Protein AF-A0A8C0M1P2-F1 (afdb_monomer)

Sequence (128 aa):
HEAVGALLLLGAALLLASGGDCRICPAVRDDVSLFLTGSTEDYVDNVARYQSSPVILENAKLLKECVDGKMTDGDKQNALSVLVGWLRVRASGAFWASLGPGRGGGISLLHRGPPREFKRRKTSWMGK

Organism: Canis lupus familiaris (NCBI:txid9615)

Structure (mmCIF, N/CA/C/O backbone):
data_AF-A0A8C0M1P2-F1
#
_entry.id   AF-A0A8C0M1P2-F1
#
loop_
_atom_site.group_PDB
_atom_site.id
_atom_site.type_symbol
_atom_site.label_atom_id
_atom_site.label_alt_id
_atom_site.label_comp_id
_atom_site.label_asym_id
_atom_site.label_entity_id
_atom_site.label_seq_id
_atom_site.pdbx_PDB_ins_code
_atom_site.Cartn_x
_atom_site.Cartn_y
_atom_site.Cartn_z
_atom_site.occupancy
_atom_site.B_iso_or_equiv
_atom_site.auth_seq_id
_atom_site.auth_comp_id
_atom_site.auth_asym_id
_atom_site.auth_atom_id
_atom_site.pdbx_PDB_model_num
ATOM 1 N N . HIS A 1 1 ? 45.540 -3.017 -19.822 1.00 50.25 1 HIS 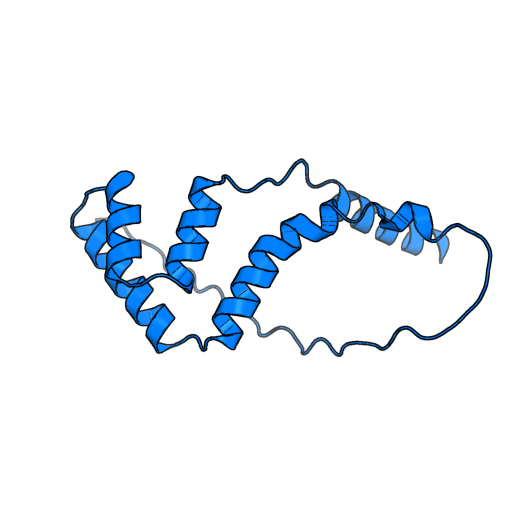A N 1
ATOM 2 C CA . HIS A 1 1 ? 44.667 -3.184 -18.639 1.00 50.25 1 HIS A CA 1
ATOM 3 C C . HIS A 1 1 ? 43.262 -2.603 -18.849 1.00 50.25 1 HIS A C 1
ATOM 5 O O . HIS A 1 1 ? 42.316 -3.199 -18.356 1.00 50.25 1 HIS A O 1
ATOM 11 N N . GLU A 1 2 ? 43.092 -1.543 -19.648 1.00 55.78 2 GLU A N 1
ATOM 12 C CA . GLU A 1 2 ? 41.791 -0.897 -19.937 1.00 55.78 2 GLU A CA 1
ATOM 13 C C . GLU A 1 2 ? 40.694 -1.817 -20.519 1.00 55.78 2 GLU A C 1
ATOM 15 O O . GLU A 1 2 ? 39.526 -1.726 -20.144 1.00 55.78 2 GLU A O 1
ATOM 20 N N . ALA A 1 3 ? 41.055 -2.746 -21.413 1.00 62.97 3 ALA A N 1
ATOM 21 C CA . ALA A 1 3 ? 40.081 -3.582 -22.126 1.00 62.97 3 ALA A CA 1
ATOM 22 C C . ALA A 1 3 ? 39.364 -4.608 -21.226 1.00 62.97 3 ALA A C 1
ATOM 24 O O . ALA A 1 3 ? 38.195 -4.919 -21.443 1.00 62.97 3 ALA A O 1
ATOM 25 N N . VAL A 1 4 ? 40.044 -5.113 -20.191 1.00 74.38 4 VAL A N 1
ATOM 26 C CA . VAL A 1 4 ? 39.480 -6.115 -19.269 1.00 74.38 4 VAL A CA 1
ATOM 27 C C . VAL A 1 4 ? 38.456 -5.467 -18.336 1.00 74.38 4 VAL A C 1
ATOM 29 O O . VAL A 1 4 ? 37.400 -6.044 -18.087 1.00 74.38 4 VAL A O 1
ATOM 32 N N . GLY A 1 5 ? 38.724 -4.239 -17.878 1.00 73.56 5 GLY A N 1
ATOM 33 C CA . GLY A 1 5 ? 37.782 -3.469 -17.063 1.00 73.56 5 GLY A CA 1
ATOM 34 C C . GLY A 1 5 ? 36.500 -3.135 -17.825 1.00 73.56 5 GLY A C 1
ATOM 35 O O . GLY A 1 5 ? 35.403 -3.329 -17.304 1.00 73.56 5 GLY A O 1
ATOM 36 N N . ALA A 1 6 ? 36.630 -2.724 -19.090 1.00 76.62 6 ALA A N 1
ATOM 37 C CA . ALA A 1 6 ? 35.482 -2.469 -19.954 1.00 76.62 6 ALA A CA 1
ATOM 38 C C . ALA A 1 6 ? 34.642 -3.735 -20.194 1.00 76.62 6 ALA A C 1
ATOM 40 O O . ALA A 1 6 ? 33.419 -3.670 -20.097 1.00 76.62 6 ALA A O 1
ATOM 41 N N . LEU A 1 7 ? 35.271 -4.895 -20.434 1.00 78.06 7 LEU A N 1
ATOM 42 C CA . LEU A 1 7 ? 34.550 -6.163 -20.612 1.00 78.06 7 LEU A CA 1
ATOM 43 C C . LEU A 1 7 ? 33.800 -6.605 -19.349 1.00 78.06 7 LEU A C 1
ATOM 45 O O . LEU A 1 7 ? 32.678 -7.096 -19.452 1.00 78.06 7 LEU A O 1
ATOM 49 N N . LEU A 1 8 ? 34.390 -6.424 -18.165 1.00 82.25 8 LEU A N 1
ATOM 50 C CA . LEU A 1 8 ? 33.742 -6.763 -16.895 1.00 82.25 8 LEU A CA 1
ATOM 51 C C . LEU A 1 8 ? 32.531 -5.864 -16.618 1.00 82.25 8 LEU A C 1
ATOM 53 O O . LEU A 1 8 ? 31.479 -6.360 -16.215 1.00 82.25 8 LEU A O 1
ATOM 57 N N . LEU A 1 9 ? 32.652 -4.560 -16.884 1.00 80.94 9 LEU A N 1
ATOM 58 C CA . LEU A 1 9 ? 31.537 -3.616 -16.767 1.00 80.94 9 LEU A CA 1
ATOM 59 C C . LEU A 1 9 ? 30.427 -3.925 -17.776 1.00 80.94 9 LEU A C 1
ATOM 61 O O . LEU A 1 9 ? 29.250 -3.893 -17.419 1.00 80.94 9 LEU A O 1
ATOM 65 N N . LEU A 1 10 ? 30.791 -4.279 -19.011 1.00 78.56 10 LEU A N 1
ATOM 66 C CA . LEU A 1 10 ? 29.837 -4.673 -20.044 1.00 78.56 10 LEU A CA 1
ATOM 67 C C . LEU A 1 10 ? 29.117 -5.976 -19.668 1.00 78.56 10 LEU A C 1
ATOM 69 O O . LEU A 1 10 ? 27.902 -6.062 -19.808 1.00 78.56 10 LEU A O 1
ATOM 73 N N . GLY A 1 11 ? 29.841 -6.960 -19.127 1.00 79.88 11 GLY A N 1
ATOM 74 C CA . GLY A 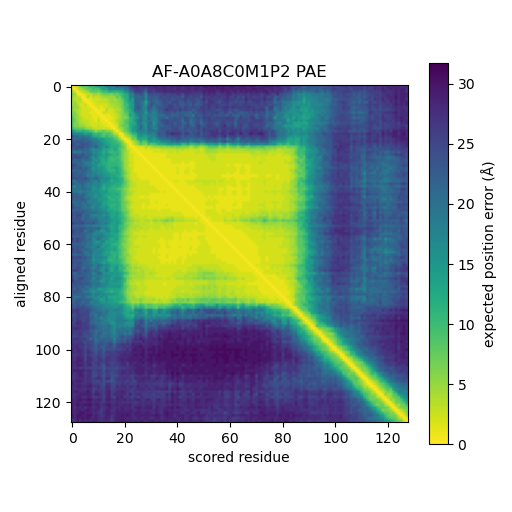1 11 ? 29.275 -8.214 -18.626 1.00 79.88 11 GLY A CA 1
ATOM 75 C C . GLY A 1 11 ? 28.320 -8.006 -17.449 1.00 79.88 11 GLY A C 1
ATOM 76 O O . GLY A 1 11 ? 27.238 -8.587 -17.427 1.00 79.88 11 GLY A O 1
ATOM 77 N N . ALA A 1 12 ? 28.663 -7.123 -16.507 1.00 75.38 12 ALA A N 1
ATOM 78 C CA . ALA A 1 12 ? 27.773 -6.742 -15.411 1.00 75.38 12 ALA A CA 1
ATOM 79 C C . ALA A 1 12 ? 26.520 -6.005 -15.915 1.00 75.38 12 ALA A C 1
ATOM 81 O O . ALA A 1 12 ? 25.416 -6.288 -15.455 1.00 75.38 12 ALA A O 1
ATOM 82 N N . ALA A 1 13 ? 26.667 -5.106 -16.894 1.00 72.50 13 ALA A N 1
ATOM 83 C CA . ALA A 1 13 ? 25.543 -4.419 -17.527 1.00 72.50 13 ALA A CA 1
ATOM 84 C C . ALA A 1 13 ? 24.628 -5.395 -18.286 1.00 72.50 13 ALA A C 1
ATOM 86 O O . ALA A 1 13 ? 23.409 -5.301 -18.172 1.00 72.50 13 ALA A O 1
ATOM 87 N N . LEU A 1 14 ? 25.205 -6.369 -18.995 1.00 69.69 14 LEU A N 1
ATOM 88 C CA . LEU A 1 14 ? 24.477 -7.450 -19.658 1.00 69.69 14 LEU A CA 1
ATOM 89 C C . LEU A 1 14 ? 23.754 -8.344 -18.652 1.00 69.69 14 LEU A C 1
ATOM 91 O O . LEU A 1 14 ? 22.604 -8.667 -18.890 1.00 69.69 14 LEU A O 1
ATOM 95 N N . LEU A 1 15 ? 24.358 -8.697 -17.514 1.00 66.12 15 LEU A N 1
ATOM 96 C CA . LEU A 1 15 ? 23.688 -9.465 -16.454 1.00 66.12 15 LEU A CA 1
ATOM 97 C C . LEU A 1 15 ? 22.541 -8.682 -15.799 1.00 66.12 15 LEU A C 1
ATOM 99 O O . LEU A 1 15 ? 21.486 -9.254 -15.539 1.00 66.12 15 LEU A O 1
ATOM 103 N N . LEU A 1 16 ? 22.714 -7.374 -15.582 1.00 64.12 16 LEU A N 1
ATOM 104 C CA . LEU A 1 16 ? 21.653 -6.489 -15.087 1.00 64.12 16 LEU A CA 1
ATOM 105 C C . LEU A 1 16 ? 20.514 -6.326 -16.108 1.00 64.12 16 LEU A C 1
ATOM 107 O O . LEU A 1 16 ? 19.349 -6.266 -15.720 1.00 64.12 16 LEU A O 1
ATOM 111 N N . ALA A 1 17 ? 20.837 -6.286 -17.403 1.00 58.81 17 ALA A N 1
ATOM 112 C CA . ALA A 1 17 ? 19.861 -6.230 -18.491 1.00 58.81 17 ALA A CA 1
ATOM 113 C C . ALA A 1 17 ? 19.224 -7.600 -18.807 1.00 58.81 17 ALA A C 1
ATOM 115 O O . ALA A 1 17 ? 18.102 -7.650 -19.306 1.00 58.81 17 ALA A O 1
ATOM 116 N N . SER A 1 18 ? 19.916 -8.700 -18.487 1.00 55.16 18 SER A N 1
ATOM 117 C CA . SER A 1 18 ? 19.518 -10.103 -18.699 1.00 55.16 18 SER A CA 1
ATOM 118 C C . SER A 1 18 ? 18.664 -10.668 -17.559 1.00 55.16 18 SER A C 1
ATOM 120 O O . SER A 1 18 ? 18.380 -11.866 -17.510 1.00 55.16 18 SER A O 1
ATOM 122 N N . GLY A 1 19 ? 18.168 -9.822 -16.647 1.00 54.47 19 GLY A N 1
ATOM 123 C CA . GLY A 1 19 ? 16.988 -10.214 -15.878 1.00 54.47 19 GLY A CA 1
ATOM 124 C C . GLY A 1 19 ? 15.941 -10.711 -16.877 1.00 54.47 19 GLY A C 1
ATOM 125 O O . GLY A 1 19 ? 15.722 -10.035 -17.875 1.00 54.47 19 GLY A O 1
ATOM 126 N N . GLY A 1 20 ? 15.367 -11.906 -16.700 1.00 53.28 20 GLY A N 1
ATOM 127 C CA . GLY A 1 20 ? 14.315 -12.445 -17.579 1.00 53.28 20 GLY A CA 1
ATOM 128 C C . GLY A 1 20 ? 13.106 -11.506 -17.660 1.00 53.28 20 GLY A C 1
ATOM 129 O O . GLY A 1 20 ? 13.174 -10.381 -17.173 1.00 53.28 20 GLY A O 1
ATOM 130 N N . ASP A 1 21 ? 11.984 -11.906 -18.265 1.00 54.53 21 ASP A N 1
ATOM 131 C CA . ASP A 1 21 ? 10.750 -11.107 -18.177 1.00 54.53 21 ASP A CA 1
ATOM 132 C C . ASP A 1 21 ? 10.320 -10.976 -16.713 1.00 54.53 21 ASP A C 1
ATOM 134 O O . ASP A 1 21 ? 9.519 -11.744 -16.194 1.00 54.53 21 ASP A O 1
ATOM 138 N N . CYS A 1 22 ? 10.892 -9.987 -16.028 1.00 55.97 22 CYS A N 1
ATOM 139 C CA . CYS A 1 22 ? 10.712 -9.698 -14.619 1.00 55.97 22 CYS A CA 1
ATOM 140 C C . CYS A 1 22 ? 9.426 -8.882 -14.492 1.00 55.97 22 CYS A C 1
ATOM 142 O O . CYS A 1 22 ? 9.393 -7.738 -14.042 1.00 55.97 22 CYS A O 1
ATOM 144 N N . ARG A 1 23 ? 8.352 -9.458 -15.030 1.00 68.19 23 ARG A N 1
ATOM 145 C CA . ARG A 1 23 ? 6.992 -8.982 -14.874 1.00 68.19 23 ARG A CA 1
ATOM 146 C C . ARG A 1 23 ? 6.596 -9.437 -13.480 1.00 68.19 23 ARG A C 1
ATOM 148 O O . ARG A 1 23 ? 6.334 -10.616 -13.259 1.00 68.19 23 ARG A O 1
ATOM 155 N N . ILE A 1 24 ? 6.624 -8.512 -12.525 1.00 75.12 24 ILE A N 1
ATOM 156 C CA . ILE A 1 24 ? 6.009 -8.751 -11.221 1.00 75.12 24 ILE A CA 1
ATOM 157 C C . ILE A 1 24 ? 4.571 -9.235 -11.452 1.00 75.12 24 ILE A C 1
ATOM 159 O O . ILE A 1 24 ? 3.888 -8.740 -12.355 1.00 75.12 24 ILE A O 1
ATOM 163 N N . CYS A 1 25 ? 4.130 -10.230 -10.681 1.00 84.31 25 CYS A N 1
ATOM 164 C CA . CYS A 1 25 ? 2.762 -10.726 -10.782 1.00 84.31 25 CYS A CA 1
ATOM 165 C C . CYS A 1 25 ? 1.791 -9.539 -10.625 1.00 84.31 25 CYS A C 1
ATOM 167 O O . CYS A 1 25 ? 1.958 -8.777 -9.666 1.00 84.31 25 CYS A O 1
ATOM 169 N N . PRO A 1 26 ? 0.802 -9.355 -11.524 1.00 87.75 26 PRO A N 1
ATOM 170 C CA . PRO A 1 26 ? -0.128 -8.229 -11.450 1.00 87.75 26 PRO A CA 1
ATOM 171 C C . PRO A 1 26 ? -0.781 -8.092 -10.072 1.00 87.75 26 PRO A C 1
ATOM 173 O O . PRO A 1 26 ? -0.779 -7.004 -9.513 1.00 87.75 26 PRO A O 1
ATOM 176 N N . ALA A 1 27 ? -1.185 -9.211 -9.462 1.00 91.00 27 ALA A N 1
ATOM 177 C CA . ALA A 1 27 ? -1.745 -9.233 -8.112 1.00 91.00 27 ALA A CA 1
ATOM 178 C C . ALA A 1 27 ? -0.801 -8.634 -7.054 1.00 91.00 27 ALA A C 1
ATOM 180 O O . ALA A 1 27 ? -1.241 -7.898 -6.180 1.00 91.00 27 ALA A O 1
ATOM 181 N N . VAL A 1 28 ? 0.505 -8.902 -7.155 1.00 90.81 28 VAL A N 1
ATOM 182 C CA . VAL A 1 28 ? 1.513 -8.357 -6.230 1.00 90.81 28 VAL A CA 1
ATOM 183 C C . VAL A 1 28 ? 1.754 -6.873 -6.499 1.00 90.81 28 VAL A C 1
ATOM 185 O O . VAL A 1 28 ? 1.919 -6.092 -5.567 1.00 90.81 28 VAL A O 1
ATOM 188 N N . ARG A 1 29 ? 1.764 -6.455 -7.770 1.00 90.06 29 ARG A N 1
ATOM 189 C CA . ARG A 1 29 ? 1.866 -5.033 -8.126 1.00 90.06 29 ARG A CA 1
ATOM 190 C C . ARG A 1 29 ? 0.694 -4.241 -7.562 1.00 90.06 29 ARG A C 1
ATOM 192 O O . ARG A 1 29 ? 0.909 -3.164 -7.011 1.00 90.06 29 ARG A O 1
ATOM 199 N N . ASP A 1 30 ? -0.510 -4.763 -7.730 1.00 92.44 30 ASP A N 1
ATOM 200 C CA . ASP A 1 30 ? -1.731 -4.091 -7.315 1.00 92.44 30 ASP A CA 1
ATOM 201 C C . ASP A 1 30 ? -1.832 -4.068 -5.783 1.00 92.44 30 ASP A C 1
ATOM 203 O O . ASP A 1 30 ? -2.143 -3.019 -5.225 1.00 92.44 30 ASP A O 1
ATOM 207 N N . ASP A 1 31 ? -1.433 -5.148 -5.098 1.00 95.38 31 ASP A N 1
ATOM 208 C CA . ASP A 1 31 ? -1.317 -5.190 -3.633 1.00 95.38 31 ASP A CA 1
ATOM 209 C C . ASP A 1 31 ? -0.358 -4.117 -3.093 1.00 95.38 31 ASP A C 1
ATOM 211 O O . ASP A 1 31 ? -0.740 -3.308 -2.249 1.00 95.38 31 ASP A O 1
ATOM 215 N N . VAL A 1 32 ? 0.860 -4.029 -3.640 1.00 94.12 32 VAL A N 1
ATOM 216 C CA . VAL A 1 32 ? 1.844 -3.014 -3.226 1.00 94.12 32 VAL A CA 1
ATOM 217 C C . VAL A 1 32 ? 1.369 -1.599 -3.569 1.00 94.12 32 VAL A C 1
ATOM 219 O O . VAL A 1 32 ? 1.599 -0.663 -2.801 1.00 94.12 32 VAL A O 1
ATOM 222 N N . SER A 1 33 ? 0.693 -1.418 -4.706 1.00 94.69 33 SER A N 1
ATOM 223 C CA . SER A 1 33 ? 0.125 -0.120 -5.077 1.00 94.69 33 SER A CA 1
ATOM 224 C C . SER A 1 33 ? -0.941 0.321 -4.078 1.00 94.69 33 SER A C 1
ATOM 226 O O . SER A 1 33 ? -0.933 1.471 -3.630 1.00 94.69 33 SER A O 1
ATOM 228 N N . LEU A 1 34 ? -1.827 -0.598 -3.695 1.00 96.56 34 LEU A N 1
ATOM 229 C CA . LEU A 1 34 ? -2.895 -0.354 -2.736 1.00 96.56 34 LEU A CA 1
ATOM 230 C C . LEU A 1 34 ? -2.342 -0.129 -1.324 1.00 96.56 34 LEU A C 1
ATOM 232 O O . LEU A 1 34 ? -2.795 0.771 -0.624 1.00 96.56 34 LEU A O 1
ATOM 236 N N . PHE A 1 35 ? -1.286 -0.850 -0.947 1.00 97.38 35 PHE A N 1
ATOM 237 C CA . PHE A 1 35 ? -0.574 -0.635 0.310 1.00 97.38 35 PHE A CA 1
ATOM 238 C C . PHE A 1 35 ? 0.016 0.777 0.422 1.00 97.38 35 PHE A C 1
ATOM 240 O O . PHE A 1 35 ? -0.020 1.390 1.485 1.00 97.38 35 PHE A O 1
ATOM 247 N N . LEU A 1 36 ? 0.552 1.329 -0.668 1.00 96.62 36 LEU A N 1
ATOM 248 C CA . LEU A 1 36 ? 1.180 2.653 -0.637 1.00 96.62 36 LEU A CA 1
ATOM 249 C C . LEU A 1 36 ? 0.178 3.803 -0.787 1.00 96.62 36 LEU A C 1
ATOM 251 O O . LEU A 1 36 ? 0.380 4.865 -0.199 1.00 96.62 36 LEU A O 1
ATOM 255 N N . THR A 1 37 ? -0.872 3.619 -1.593 1.00 95.69 37 THR A N 1
ATOM 256 C CA . THR A 1 37 ? -1.745 4.726 -2.037 1.00 95.69 37 THR A CA 1
ATOM 257 C C . THR A 1 37 ? -3.230 4.544 -1.755 1.00 95.69 37 THR A C 1
ATOM 259 O O . THR A 1 37 ? -3.951 5.537 -1.740 1.00 95.69 37 THR A O 1
ATOM 262 N N . GLY A 1 38 ? -3.689 3.316 -1.521 1.00 95.69 38 GLY A N 1
ATOM 263 C CA . GLY A 1 38 ? -5.077 3.037 -1.161 1.00 95.69 38 GLY A CA 1
ATOM 264 C C . GLY A 1 38 ? -5.409 3.467 0.265 1.00 95.69 38 GLY A C 1
ATOM 265 O O . GLY A 1 38 ? -4.518 3.788 1.060 1.00 95.69 38 GLY A O 1
ATOM 266 N N . SER A 1 39 ? -6.698 3.440 0.599 1.00 97.62 39 SER A N 1
ATOM 267 C CA . SER A 1 39 ? -7.134 3.569 1.988 1.00 97.62 39 SER A CA 1
ATOM 268 C C . SER A 1 39 ? -6.736 2.325 2.797 1.00 97.62 39 SER A C 1
ATOM 270 O O . SER A 1 39 ? -6.410 1.270 2.242 1.00 97.62 39 SER A O 1
ATOM 272 N N . THR A 1 40 ? -6.740 2.439 4.125 1.00 97.88 40 THR A N 1
ATOM 273 C CA . THR A 1 40 ? -6.484 1.288 5.003 1.00 97.88 40 THR A CA 1
ATOM 274 C C . THR A 1 40 ? -7.517 0.182 4.806 1.00 97.88 40 THR A C 1
ATOM 276 O O . THR A 1 40 ? -7.152 -0.990 4.777 1.00 97.88 40 THR A O 1
ATOM 279 N N . GLU A 1 41 ? -8.784 0.556 4.636 1.00 97.75 41 GLU A N 1
ATOM 280 C CA . GLU A 1 41 ? -9.902 -0.370 4.431 1.00 97.75 41 GLU A CA 1
ATOM 281 C C . GLU A 1 41 ? -9.741 -1.133 3.115 1.00 97.75 41 GLU A C 1
ATOM 283 O O . GLU A 1 41 ? -9.701 -2.362 3.130 1.00 97.75 41 GLU A O 1
ATOM 288 N N . ASP A 1 42 ? -9.501 -0.421 2.007 1.00 97.94 42 ASP A N 1
ATOM 289 C CA . ASP A 1 42 ? -9.313 -1.052 0.695 1.00 97.94 42 ASP A CA 1
ATOM 290 C C . ASP A 1 42 ? -8.138 -2.039 0.703 1.00 97.94 42 ASP A C 1
ATOM 292 O O . ASP A 1 42 ? -8.221 -3.127 0.130 1.00 97.94 42 ASP A O 1
ATOM 296 N N . TYR A 1 43 ? -7.030 -1.674 1.360 1.00 98.12 43 TYR A N 1
ATOM 297 C CA . TYR A 1 43 ? -5.866 -2.551 1.463 1.00 98.12 43 TYR A CA 1
ATOM 298 C C . TYR A 1 43 ? -6.171 -3.829 2.252 1.00 98.12 43 TYR A C 1
ATOM 300 O O . TYR A 1 43 ? -5.852 -4.925 1.790 1.00 98.12 43 TYR A O 1
ATOM 308 N N . VAL A 1 44 ? -6.809 -3.711 3.418 1.00 97.81 44 VAL A N 1
ATOM 309 C CA . VAL A 1 44 ? -7.159 -4.872 4.250 1.00 97.81 44 VAL A CA 1
ATOM 310 C C . VAL A 1 44 ? -8.158 -5.778 3.527 1.00 97.81 44 VAL A C 1
ATOM 312 O O . VAL A 1 44 ? -7.978 -6.998 3.529 1.00 97.81 44 VAL A O 1
ATOM 315 N N . ASP A 1 45 ? -9.142 -5.203 2.835 1.00 97.94 45 ASP A N 1
ATOM 316 C CA . ASP A 1 45 ? -10.107 -5.951 2.025 1.00 97.94 45 ASP A CA 1
ATOM 317 C C . ASP A 1 45 ? -9.432 -6.689 0.863 1.00 97.94 45 ASP A C 1
ATOM 319 O O . ASP A 1 45 ? -9.796 -7.824 0.542 1.00 97.94 45 ASP A O 1
ATOM 323 N N . ASN A 1 46 ? -8.409 -6.091 0.246 1.00 97.31 46 ASN A N 1
ATOM 324 C CA . ASN A 1 46 ? -7.604 -6.772 -0.764 1.00 97.31 46 ASN A CA 1
ATOM 325 C C . ASN A 1 46 ? -6.829 -7.959 -0.177 1.00 97.31 46 ASN A C 1
ATOM 327 O O . ASN A 1 46 ? -6.865 -9.045 -0.756 1.00 97.31 46 ASN A O 1
ATOM 331 N N . VAL A 1 47 ? -6.178 -7.794 0.981 1.00 97.38 47 VAL A N 1
ATOM 332 C CA . VAL A 1 47 ? -5.445 -8.881 1.659 1.00 97.38 47 VAL A CA 1
ATOM 333 C C . VAL A 1 47 ? -6.389 -10.025 2.046 1.00 97.38 47 VAL A C 1
ATOM 335 O O . VAL A 1 47 ? -6.046 -11.196 1.858 1.00 97.38 47 VAL A O 1
ATOM 338 N N . ALA A 1 48 ? -7.605 -9.710 2.501 1.00 97.38 48 ALA A N 1
ATOM 339 C CA . ALA A 1 48 ? -8.612 -10.694 2.898 1.00 97.38 48 ALA A CA 1
ATOM 340 C C . ALA A 1 48 ? -9.021 -11.655 1.771 1.00 97.38 48 ALA A C 1
ATOM 342 O O . ALA A 1 48 ? -9.406 -12.792 2.053 1.00 97.38 48 ALA A O 1
ATOM 343 N N . ARG A 1 49 ? -8.876 -11.251 0.500 1.00 96.38 49 ARG A N 1
ATOM 344 C CA . ARG A 1 49 ? -9.125 -12.118 -0.669 1.00 96.38 49 ARG A CA 1
ATOM 345 C C . ARG A 1 49 ? -8.121 -13.262 -0.793 1.00 96.38 49 ARG A C 1
ATOM 347 O O . ARG A 1 49 ? -8.450 -14.290 -1.376 1.00 96.38 49 ARG A O 1
ATOM 354 N N . TYR A 1 50 ? -6.914 -13.084 -0.262 1.00 95.12 50 TYR A N 1
ATOM 355 C CA . TYR A 1 50 ? -5.848 -14.087 -0.296 1.00 95.12 50 TYR A CA 1
ATOM 356 C C . TYR A 1 50 ? -5.721 -14.818 1.035 1.00 95.12 50 TYR A C 1
ATOM 358 O O . TYR A 1 50 ? -5.436 -16.014 1.060 1.00 95.12 50 TYR A O 1
ATOM 366 N N . GLN A 1 51 ? -5.928 -14.106 2.146 1.00 94.94 51 GLN A N 1
ATOM 367 C CA . GLN A 1 51 ? -5.775 -14.665 3.476 1.00 94.94 51 GLN A CA 1
ATOM 36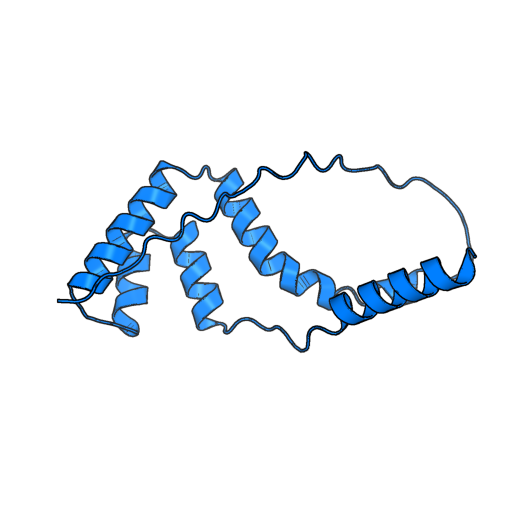8 C C . GLN A 1 51 ? -6.695 -13.984 4.493 1.00 94.94 51 GLN A C 1
ATOM 370 O O . GLN A 1 51 ? -6.488 -12.842 4.883 1.00 94.94 51 GLN A O 1
ATOM 375 N N . SER A 1 52 ? -7.671 -14.735 5.000 1.00 95.19 52 SER A N 1
ATOM 376 C CA . SER A 1 52 ? -8.709 -14.248 5.922 1.00 95.19 52 SER A CA 1
ATOM 377 C C . SER A 1 52 ? -8.399 -14.452 7.412 1.00 95.19 52 SER A C 1
ATOM 379 O O . SER A 1 52 ? -9.280 -14.299 8.257 1.00 95.19 52 SER A O 1
ATOM 381 N N . SER A 1 53 ? -7.162 -14.824 7.765 1.00 97.81 53 SER A N 1
ATOM 382 C CA . SER A 1 53 ? -6.788 -14.998 9.173 1.00 97.81 53 SER A CA 1
ATOM 383 C C . SER A 1 53 ? -6.851 -13.650 9.900 1.00 97.81 53 SER A C 1
ATOM 385 O O . SER A 1 53 ? -6.205 -12.703 9.443 1.00 97.81 53 SER A O 1
ATOM 387 N N . PRO A 1 54 ? -7.551 -13.547 11.044 1.00 96.50 54 PRO A N 1
ATOM 388 C CA . PRO A 1 54 ? -7.727 -12.275 11.744 1.00 96.50 54 PRO A CA 1
ATOM 389 C C . PRO A 1 54 ? -6.388 -11.656 12.162 1.00 96.50 54 PRO A C 1
ATOM 391 O O . PRO A 1 54 ? -6.197 -10.455 12.013 1.00 96.50 54 PRO A O 1
ATOM 394 N N . VAL A 1 55 ? -5.419 -12.483 12.569 1.00 97.56 55 VAL A N 1
ATOM 395 C CA . VAL A 1 55 ? -4.064 -12.036 12.938 1.00 97.56 55 VAL A CA 1
ATOM 396 C C . VAL A 1 55 ? -3.324 -11.428 11.740 1.00 97.56 55 VAL A C 1
ATOM 398 O O . VAL A 1 55 ? -2.538 -10.496 11.888 1.00 97.56 55 VAL A O 1
ATOM 401 N N . ILE A 1 56 ? -3.561 -11.946 10.533 1.00 96.81 56 ILE A N 1
ATOM 402 C CA . ILE A 1 56 ? -2.918 -11.441 9.313 1.00 96.81 56 ILE A CA 1
ATOM 403 C C . ILE A 1 56 ? -3.550 -10.114 8.892 1.00 96.81 56 ILE A C 1
ATOM 405 O O . ILE A 1 56 ? -2.821 -9.186 8.550 1.00 96.81 56 ILE A O 1
ATOM 409 N N . LEU A 1 57 ? -4.875 -9.995 8.985 1.00 97.88 57 LEU A N 1
ATOM 410 C CA . LEU A 1 57 ? -5.590 -8.758 8.664 1.00 97.88 57 LEU A CA 1
ATOM 411 C C . LEU A 1 57 ? -5.287 -7.632 9.659 1.00 97.88 57 LEU A C 1
ATOM 413 O O . LEU A 1 57 ? -5.085 -6.490 9.249 1.00 97.88 57 LEU A O 1
ATOM 417 N N . GLU A 1 58 ? -5.175 -7.947 10.951 1.00 98.19 58 GLU A N 1
ATOM 418 C CA . GLU A 1 58 ? -4.774 -6.978 11.976 1.00 98.19 58 GLU A CA 1
ATOM 419 C C . GLU A 1 58 ? -3.347 -6.469 11.735 1.00 98.19 58 GLU A C 1
ATOM 421 O O . GLU A 1 58 ? -3.104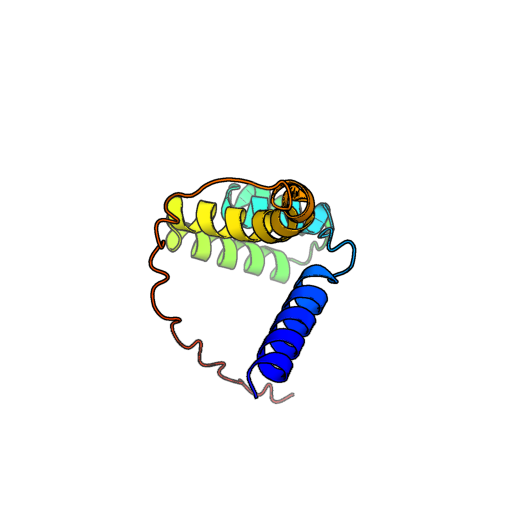 -5.262 11.729 1.00 98.19 58 GLU A O 1
ATOM 426 N N . ASN A 1 59 ? -2.408 -7.368 11.428 1.00 98.12 59 ASN A N 1
ATOM 427 C CA . ASN A 1 59 ? -1.044 -6.977 11.073 1.00 98.12 59 ASN A CA 1
ATOM 428 C C . ASN A 1 59 ? -0.990 -6.141 9.787 1.00 98.12 59 ASN A C 1
ATOM 430 O O . ASN A 1 59 ? -0.241 -5.165 9.724 1.00 98.12 59 ASN A O 1
ATOM 434 N N . ALA A 1 60 ? -1.780 -6.496 8.770 1.00 97.81 60 ALA A N 1
ATOM 435 C CA . ALA A 1 60 ? -1.871 -5.734 7.528 1.00 97.81 60 ALA A CA 1
ATOM 436 C C . ALA A 1 60 ? -2.345 -4.298 7.797 1.00 97.81 60 ALA A C 1
ATOM 438 O O . ALA A 1 60 ? -1.722 -3.343 7.327 1.00 97.81 60 ALA A O 1
ATOM 439 N N . LYS A 1 61 ? -3.382 -4.143 8.629 1.00 98.25 61 LYS A N 1
ATOM 440 C CA . LYS A 1 61 ? -3.882 -2.840 9.075 1.00 98.25 61 LYS A CA 1
ATOM 441 C C . LYS A 1 61 ? -2.801 -2.028 9.796 1.00 98.25 61 LYS A C 1
ATOM 443 O O . LYS A 1 61 ? -2.532 -0.895 9.405 1.00 98.25 61 LYS A O 1
ATOM 448 N N . LEU A 1 62 ? -2.134 -2.619 10.790 1.00 98.38 62 LEU A N 1
ATOM 449 C CA . LEU A 1 62 ? -1.084 -1.952 11.572 1.00 98.38 62 LEU A CA 1
ATOM 450 C C . LEU A 1 62 ? 0.079 -1.455 10.701 1.00 98.38 62 LEU A C 1
ATOM 452 O O . LEU A 1 62 ? 0.569 -0.336 10.871 1.00 98.38 62 LEU A O 1
ATOM 456 N N . LEU A 1 63 ? 0.532 -2.278 9.753 1.00 98.12 63 LEU A N 1
ATOM 457 C CA . LEU A 1 63 ? 1.606 -1.898 8.835 1.00 98.12 63 LEU A CA 1
ATOM 458 C C . LEU A 1 63 ? 1.175 -0.777 7.888 1.00 98.12 63 LEU A C 1
ATOM 460 O O . LEU A 1 63 ? 1.965 0.134 7.629 1.00 98.12 63 LEU A O 1
ATOM 464 N N . LYS A 1 64 ? -0.068 -0.821 7.404 1.00 97.94 64 LYS A N 1
ATOM 465 C CA . LYS A 1 64 ? -0.624 0.198 6.513 1.00 97.94 64 LYS A CA 1
ATOM 466 C C . LYS A 1 64 ? -0.729 1.555 7.200 1.00 97.94 64 LYS A C 1
ATOM 468 O O . LYS A 1 64 ? -0.222 2.541 6.672 1.00 97.94 64 LYS A O 1
ATOM 473 N N . GLU A 1 65 ? -1.288 1.589 8.406 1.00 98.12 65 GLU A N 1
ATOM 474 C CA . GLU A 1 65 ? -1.389 2.809 9.217 1.00 98.12 65 GLU A CA 1
ATOM 475 C C . GLU A 1 65 ? -0.007 3.395 9.537 1.00 98.12 65 GLU A C 1
ATOM 477 O O . GLU A 1 65 ? 0.195 4.609 9.479 1.00 98.12 65 GLU A O 1
ATOM 482 N N . CYS A 1 66 ? 0.980 2.538 9.815 1.00 98.12 66 CYS A N 1
ATOM 483 C CA . CYS A 1 66 ? 2.360 2.969 10.028 1.00 98.12 66 CYS A CA 1
ATOM 484 C C . CYS A 1 66 ? 2.953 3.628 8.776 1.00 98.12 66 CYS A C 1
ATOM 486 O O . CYS A 1 66 ? 3.559 4.698 8.864 1.00 98.12 66 CYS A O 1
ATOM 488 N N . VAL A 1 67 ? 2.772 3.011 7.607 1.00 96.88 67 VAL A N 1
ATOM 489 C CA . VAL A 1 67 ? 3.270 3.548 6.337 1.00 96.88 67 VAL A CA 1
ATOM 490 C C . VAL A 1 67 ? 2.589 4.865 5.988 1.00 96.88 67 VAL A C 1
ATOM 492 O O . VAL A 1 67 ? 3.285 5.817 5.637 1.00 96.88 67 VAL A O 1
ATOM 495 N N . ASP A 1 68 ? 1.275 4.970 6.164 1.00 96.88 68 ASP A N 1
ATOM 496 C CA . ASP A 1 68 ? 0.547 6.219 5.934 1.00 96.88 68 ASP A CA 1
ATOM 497 C C . ASP A 1 68 ? 0.966 7.336 6.888 1.00 96.88 68 ASP A C 1
ATOM 499 O O . ASP A 1 68 ? 1.074 8.487 6.473 1.00 96.88 68 ASP A O 1
ATOM 503 N N . GLY A 1 69 ? 1.256 7.006 8.148 1.00 96.75 69 GLY A N 1
ATOM 504 C CA . GLY A 1 69 ? 1.719 7.980 9.133 1.00 96.75 69 GLY A CA 1
ATOM 505 C C . GLY A 1 69 ? 3.185 8.403 8.975 1.00 96.75 69 GLY A C 1
ATOM 506 O O . GLY A 1 69 ? 3.601 9.386 9.591 1.00 96.75 69 GLY A O 1
ATOM 507 N N . LYS A 1 70 ? 3.999 7.663 8.208 1.00 96.94 70 LYS A N 1
ATOM 508 C CA . LYS A 1 70 ? 5.450 7.909 8.079 1.00 96.94 70 LYS A CA 1
ATOM 509 C C . LYS A 1 70 ? 5.892 8.363 6.699 1.00 96.94 70 LYS A C 1
ATOM 511 O O . LYS A 1 70 ? 6.871 9.101 6.616 1.00 96.94 70 LYS A O 1
ATOM 516 N N . MET A 1 71 ? 5.237 7.897 5.643 1.00 95.69 71 MET A N 1
ATOM 517 C CA . MET A 1 71 ? 5.620 8.213 4.274 1.00 95.69 71 MET A CA 1
ATOM 518 C C . MET A 1 71 ? 4.835 9.415 3.774 1.00 95.69 71 MET A C 1
ATOM 520 O O . MET A 1 71 ? 3.606 9.421 3.789 1.00 95.69 71 MET A O 1
ATOM 524 N N . THR A 1 72 ? 5.559 10.411 3.274 1.00 95.69 72 THR A N 1
ATOM 525 C CA . THR A 1 72 ? 4.943 11.517 2.542 1.00 95.69 72 THR A CA 1
ATOM 526 C C . THR A 1 72 ? 4.446 11.042 1.176 1.00 95.69 72 THR A C 1
ATOM 528 O O . THR A 1 72 ? 4.875 10.000 0.670 1.00 95.69 72 THR A O 1
ATOM 531 N N . ASP A 1 73 ? 3.599 11.833 0.520 1.00 92.56 73 ASP A N 1
ATOM 532 C CA . ASP A 1 73 ? 3.169 11.538 -0.852 1.00 92.56 73 ASP A CA 1
ATOM 533 C C . ASP A 1 73 ? 4.361 11.420 -1.812 1.00 92.56 73 ASP A C 1
ATOM 535 O O . ASP A 1 73 ? 4.377 10.551 -2.684 1.00 92.56 73 ASP A O 1
ATOM 539 N N . GLY A 1 74 ? 5.407 12.232 -1.612 1.00 90.56 74 GLY A N 1
ATOM 540 C CA . GLY A 1 74 ? 6.649 12.142 -2.380 1.00 90.56 74 GLY A CA 1
ATOM 541 C C . GLY A 1 74 ? 7.367 10.803 -2.191 1.00 90.56 74 GLY A C 1
ATOM 542 O O . GLY A 1 74 ? 7.817 10.201 -3.168 1.00 90.56 74 GLY A O 1
ATOM 543 N N . ASP A 1 75 ? 7.417 10.291 -0.959 1.00 93.25 75 ASP A N 1
ATOM 544 C CA . ASP A 1 75 ? 8.016 8.985 -0.660 1.00 93.25 75 ASP A CA 1
ATOM 545 C C . ASP 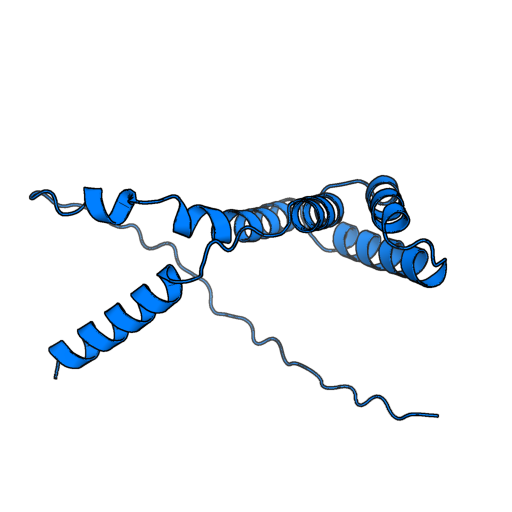A 1 75 ? 7.216 7.843 -1.297 1.00 93.25 75 ASP A C 1
ATOM 547 O O . ASP A 1 75 ? 7.799 6.922 -1.876 1.00 93.25 75 ASP A O 1
ATOM 551 N N . LYS A 1 76 ? 5.881 7.921 -1.236 1.00 92.12 76 LYS A N 1
ATOM 552 C CA . LYS A 1 76 ? 4.965 6.943 -1.843 1.00 92.12 76 LYS A CA 1
ATOM 553 C C . LYS A 1 76 ? 5.120 6.911 -3.363 1.00 92.12 76 LYS A C 1
ATOM 555 O O . LYS A 1 76 ? 5.290 5.839 -3.943 1.00 92.12 76 LYS A O 1
ATOM 560 N N . GLN A 1 77 ? 5.153 8.079 -4.007 1.00 91.38 77 GLN A N 1
ATOM 561 C CA . GLN A 1 77 ? 5.354 8.185 -5.455 1.00 91.38 77 GLN A CA 1
ATOM 562 C C . GLN A 1 77 ? 6.742 7.712 -5.885 1.00 91.38 77 GLN A C 1
ATOM 564 O O . GLN A 1 77 ? 6.881 7.038 -6.906 1.00 91.38 77 GLN A O 1
ATOM 569 N N . ASN A 1 78 ? 7.779 8.000 -5.098 1.00 90.00 78 ASN A N 1
ATOM 570 C CA . ASN A 1 78 ? 9.115 7.486 -5.367 1.00 90.00 78 ASN A CA 1
ATOM 571 C C . ASN A 1 78 ? 9.176 5.954 -5.229 1.00 90.00 78 ASN A C 1
ATOM 573 O O . ASN A 1 78 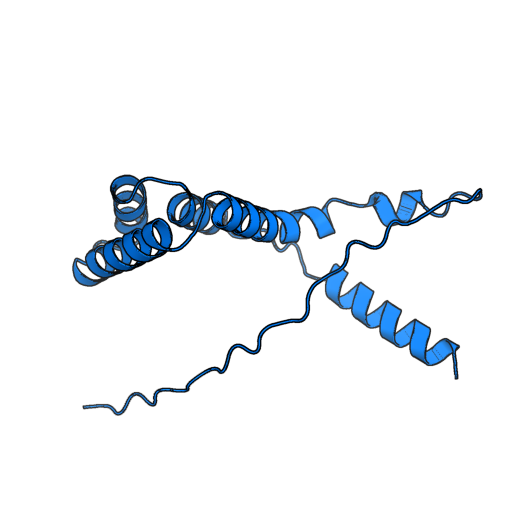? 9.757 5.287 -6.084 1.00 90.00 78 ASN A O 1
ATOM 577 N N . ALA A 1 79 ? 8.536 5.376 -4.210 1.00 88.94 79 ALA A N 1
ATOM 578 C CA . ALA A 1 79 ? 8.450 3.925 -4.045 1.00 88.94 79 ALA A CA 1
ATOM 579 C C . ALA A 1 79 ? 7.718 3.252 -5.221 1.00 88.94 79 ALA A C 1
ATOM 581 O O . ALA A 1 79 ? 8.208 2.260 -5.768 1.00 88.94 79 ALA A O 1
ATOM 582 N N . LEU A 1 80 ? 6.605 3.835 -5.680 1.00 87.25 80 LEU A N 1
ATOM 583 C CA . LEU A 1 80 ? 5.906 3.379 -6.883 1.00 87.25 80 LEU A CA 1
ATOM 584 C C . LEU A 1 80 ? 6.769 3.517 -8.137 1.00 87.25 80 LEU A C 1
ATOM 586 O O . LEU A 1 80 ? 6.823 2.590 -8.942 1.00 87.25 80 LEU A O 1
ATOM 590 N N . SER A 1 81 ? 7.475 4.640 -8.288 1.00 82.88 81 SER A N 1
ATOM 591 C CA . SER A 1 81 ? 8.400 4.894 -9.396 1.00 82.88 81 SER A CA 1
ATOM 592 C C . SER A 1 81 ? 9.516 3.858 -9.452 1.00 82.88 81 SER A C 1
ATOM 594 O O . SER A 1 81 ? 9.866 3.394 -10.531 1.00 82.88 81 SER A O 1
ATOM 596 N N . VAL A 1 82 ? 10.039 3.426 -8.301 1.00 82.00 82 VAL A N 1
ATOM 597 C CA . VAL A 1 82 ? 10.993 2.316 -8.236 1.00 82.00 82 VAL A CA 1
ATOM 598 C C . VAL A 1 82 ? 10.320 1.031 -8.713 1.00 82.00 82 VAL A C 1
ATOM 600 O O . VAL A 1 82 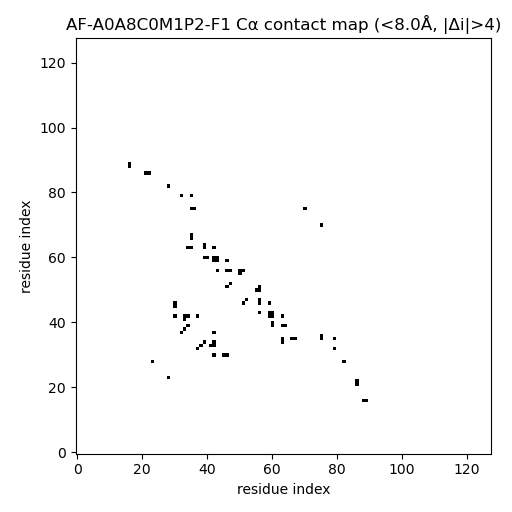? 10.844 0.406 -9.631 1.00 82.00 82 VAL A O 1
ATOM 603 N N . LEU A 1 83 ? 9.139 0.686 -8.186 1.00 74.31 83 LEU A N 1
ATOM 604 C CA . LEU A 1 83 ? 8.376 -0.512 -8.566 1.00 74.31 83 LEU A CA 1
ATOM 605 C C . LEU A 1 83 ? 8.122 -0.598 -10.086 1.00 74.31 83 LEU A C 1
ATOM 607 O O . LEU A 1 83 ? 8.321 -1.652 -10.688 1.00 74.31 83 LEU A O 1
ATOM 611 N N . VAL A 1 84 ? 7.736 0.512 -10.727 1.00 66.75 84 VAL A N 1
ATOM 612 C CA . VAL A 1 84 ? 7.535 0.590 -12.190 1.00 66.75 84 VAL A CA 1
ATOM 613 C C . VAL A 1 84 ? 8.832 0.850 -12.965 1.00 66.75 84 VAL A C 1
ATOM 615 O O . VAL A 1 84 ? 8.921 0.560 -14.155 1.00 66.75 84 VAL A O 1
ATOM 618 N N . GLY A 1 85 ? 9.861 1.383 -12.315 1.00 57.03 85 GLY A N 1
ATOM 619 C CA . GLY A 1 85 ? 11.170 1.686 -12.889 1.00 57.03 85 GLY A CA 1
ATOM 620 C C . GLY A 1 85 ? 11.961 0.421 -13.198 1.00 57.03 85 GLY A C 1
ATOM 621 O O . GLY A 1 85 ? 12.569 0.340 -14.266 1.00 57.03 85 GLY A O 1
ATOM 622 N N . TRP A 1 86 ? 11.841 -0.612 -12.354 1.00 49.91 86 TRP A N 1
ATOM 623 C CA . TRP A 1 86 ? 12.305 -1.970 -12.676 1.00 49.91 86 TRP A CA 1
ATOM 624 C C . TRP A 1 86 ? 11.680 -2.501 -13.979 1.00 49.91 86 TRP A C 1
ATOM 626 O O . TRP A 1 86 ? 12.328 -3.243 -14.713 1.00 49.91 86 TRP A O 1
ATOM 636 N N . LEU A 1 87 ? 10.462 -2.065 -14.327 1.00 44.31 87 LEU A N 1
ATOM 637 C CA . LEU A 1 87 ? 9.798 -2.420 -15.585 1.00 44.31 87 LEU A CA 1
ATOM 638 C C . LEU A 1 87 ? 10.288 -1.571 -16.777 1.00 44.31 87 LEU A C 1
ATOM 640 O O . LEU A 1 87 ? 10.368 -2.072 -17.900 1.00 44.31 87 LEU A O 1
ATOM 644 N N . ARG A 1 88 ? 10.638 -0.293 -16.557 1.00 42.59 88 ARG A N 1
ATOM 645 C CA . ARG A 1 88 ? 11.019 0.653 -17.625 1.00 42.59 88 ARG A CA 1
ATOM 646 C C . ARG A 1 88 ? 12.468 0.495 -18.105 1.00 42.59 88 ARG A C 1
ATOM 648 O O . ARG A 1 88 ? 12.721 0.742 -19.281 1.00 42.59 88 ARG A O 1
ATOM 655 N N . VAL A 1 89 ? 13.393 0.004 -17.271 1.00 44.06 89 VAL A N 1
ATOM 656 C CA . VAL A 1 89 ? 14.762 -0.341 -17.724 1.00 44.06 89 VAL A CA 1
ATOM 657 C C . VAL A 1 89 ? 14.736 -1.413 -18.832 1.00 44.06 89 VAL A C 1
ATOM 659 O O . VAL A 1 89 ? 15.608 -1.416 -19.692 1.00 44.06 89 VAL A O 1
ATOM 662 N N . ARG A 1 90 ? 13.691 -2.257 -18.884 1.00 43.66 90 ARG A N 1
ATOM 663 C CA . ARG A 1 90 ? 13.497 -3.288 -19.923 1.00 43.66 90 ARG A CA 1
ATOM 664 C C . ARG A 1 90 ? 12.755 -2.793 -21.174 1.00 43.66 90 ARG A C 1
ATOM 666 O O . ARG A 1 90 ? 12.949 -3.349 -22.247 1.00 43.66 90 ARG A O 1
ATOM 673 N N . ALA A 1 91 ? 11.902 -1.771 -21.063 1.00 39.44 91 ALA A N 1
ATOM 674 C CA . ALA A 1 91 ? 11.121 -1.260 -22.200 1.00 39.44 91 ALA A CA 1
ATOM 675 C C . ALA A 1 91 ? 11.893 -0.250 -23.065 1.00 39.44 91 ALA A C 1
ATOM 677 O O . ALA A 1 91 ? 11.564 -0.054 -24.234 1.00 39.44 91 ALA A O 1
ATOM 678 N N . SER A 1 92 ? 12.944 0.367 -22.522 1.00 45.00 92 SER A N 1
ATOM 679 C CA . SER A 1 92 ? 13.849 1.196 -23.310 1.00 45.00 92 SER A CA 1
ATOM 680 C C . SER A 1 92 ? 14.818 0.314 -24.098 1.00 45.00 92 SER A C 1
ATOM 682 O O . SER A 1 92 ? 16.006 0.252 -23.799 1.00 45.00 92 SER A O 1
ATOM 684 N N . GLY A 1 93 ? 14.346 -0.261 -25.205 1.00 43.75 93 GLY A N 1
ATOM 685 C CA . GLY A 1 93 ? 15.187 -0.619 -26.356 1.00 43.75 93 GLY A CA 1
ATOM 686 C C .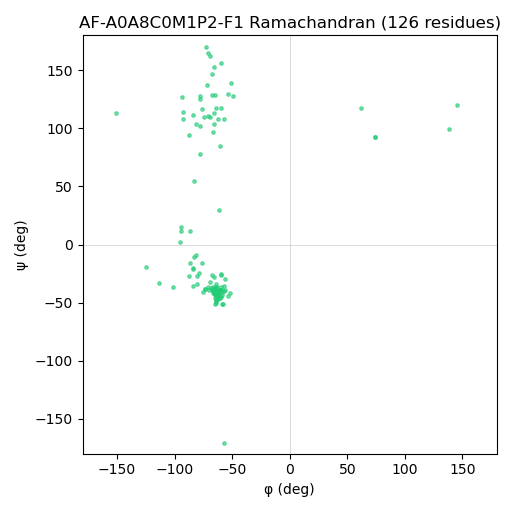 GLY A 1 93 ? 15.872 0.602 -27.004 1.00 43.75 93 GLY A C 1
ATOM 687 O O . GLY A 1 93 ? 16.115 0.617 -28.203 1.00 43.75 93 GLY A O 1
ATOM 688 N N . ALA A 1 94 ? 16.175 1.646 -26.229 1.00 47.06 94 ALA A N 1
ATOM 689 C CA . ALA A 1 94 ? 16.791 2.885 -26.679 1.00 47.06 94 ALA A CA 1
ATOM 690 C C . ALA A 1 94 ? 18.316 2.763 -26.824 1.00 47.06 94 ALA A C 1
ATOM 692 O O . ALA A 1 94 ? 18.942 3.650 -27.394 1.00 47.06 94 ALA A O 1
ATOM 693 N N . PHE A 1 95 ? 18.924 1.658 -26.373 1.00 40.62 95 PHE A N 1
ATOM 694 C CA . PHE A 1 95 ? 20.361 1.439 -26.564 1.00 40.62 95 PHE A CA 1
ATOM 695 C C . PHE A 1 95 ? 20.739 1.259 -28.045 1.00 40.62 95 PHE A C 1
ATOM 697 O O . PHE A 1 95 ? 21.826 1.655 -28.453 1.00 40.62 95 PHE A O 1
ATOM 704 N N . TRP A 1 96 ? 19.823 0.761 -28.884 1.00 38.84 96 TRP A N 1
ATOM 705 C CA . TRP A 1 96 ? 20.071 0.618 -30.325 1.00 38.84 96 TRP A CA 1
ATOM 706 C C . TRP A 1 96 ? 19.834 1.903 -31.134 1.00 38.84 96 TRP A C 1
ATOM 708 O O . TRP A 1 96 ? 20.259 1.974 -32.282 1.00 38.84 96 TRP A O 1
ATOM 718 N N . ALA A 1 97 ? 19.228 2.944 -30.548 1.00 36.97 97 ALA A N 1
ATOM 719 C CA . ALA A 1 97 ? 19.016 4.223 -31.233 1.00 36.97 97 ALA A CA 1
ATOM 720 C C . ALA A 1 97 ? 20.211 5.194 -31.109 1.00 36.97 97 ALA A C 1
ATOM 722 O O . ALA A 1 97 ? 20.302 6.147 -31.879 1.00 36.97 97 ALA A O 1
ATOM 723 N N . SER A 1 98 ? 21.149 4.959 -30.179 1.00 42.34 98 SER A N 1
ATOM 724 C CA . SER A 1 98 ? 22.295 5.858 -29.936 1.00 42.34 98 SER A CA 1
ATOM 725 C C . SER A 1 98 ? 23.597 5.478 -30.654 1.00 42.34 98 SER A C 1
ATOM 727 O O . SER A 1 98 ? 24.587 6.185 -30.496 1.00 42.34 98 SER A O 1
ATOM 729 N N . LEU A 1 99 ? 23.618 4.417 -31.469 1.00 42.91 99 LEU A N 1
ATOM 730 C CA . LEU A 1 99 ? 24.770 4.088 -32.330 1.00 42.91 99 LEU A CA 1
ATOM 731 C C . LEU A 1 99 ? 24.644 4.654 -33.758 1.00 42.91 99 LEU A C 1
ATOM 733 O O . LEU A 1 99 ? 25.404 4.276 -34.648 1.00 42.91 99 LEU A O 1
ATOM 737 N N . GLY A 1 100 ? 23.720 5.593 -33.983 1.00 38.56 100 GLY A N 1
ATOM 738 C CA . GLY A 1 100 ? 23.774 6.481 -35.143 1.00 38.56 100 GLY A CA 1
ATOM 739 C C . GLY A 1 100 ? 24.910 7.504 -34.981 1.00 38.56 100 GLY A C 1
ATOM 740 O O . GLY A 1 100 ? 25.097 8.041 -33.886 1.00 38.56 100 GLY A O 1
ATOM 741 N N . PRO A 1 101 ? 25.697 7.796 -36.029 1.00 42.53 101 PRO A N 1
ATOM 742 C CA . PRO A 1 101 ? 26.843 8.680 -35.903 1.00 42.53 101 PRO A CA 1
ATOM 743 C C . PRO A 1 101 ? 26.379 10.139 -35.825 1.00 42.53 101 PRO A C 1
ATOM 745 O O . PRO A 1 101 ? 25.869 10.680 -36.802 1.00 42.53 101 PRO A O 1
ATOM 748 N N . GLY A 1 102 ? 26.634 10.816 -34.702 1.00 38.50 102 GLY A N 1
ATOM 749 C CA . GLY A 1 102 ? 26.804 12.271 -34.735 1.00 38.50 102 GLY A CA 1
ATOM 750 C C . GLY A 1 102 ? 26.297 13.084 -33.544 1.00 38.50 102 GLY A C 1
ATOM 751 O O . GLY A 1 102 ? 25.102 13.218 -33.331 1.00 38.50 102 GLY A O 1
ATOM 752 N N . ARG A 1 103 ? 27.266 13.780 -32.930 1.00 40.38 103 ARG A N 1
ATOM 753 C CA . ARG A 1 103 ? 27.186 15.112 -32.289 1.00 40.38 103 ARG A CA 1
ATOM 754 C C . ARG A 1 103 ? 26.466 15.227 -30.936 1.00 40.38 103 ARG A C 1
ATOM 756 O O . ARG A 1 103 ? 25.295 15.548 -30.853 1.00 40.38 103 ARG A O 1
ATOM 763 N N . GLY A 1 104 ? 27.281 15.101 -29.885 1.00 38.03 104 GLY A N 1
ATOM 764 C CA . GLY A 1 104 ? 27.613 16.194 -28.956 1.00 38.03 104 GLY A CA 1
ATOM 765 C C . GLY A 1 104 ? 26.499 16.854 -28.133 1.00 38.03 104 GLY A C 1
ATOM 766 O O . GLY A 1 104 ? 25.699 17.606 -28.673 1.00 38.03 104 GLY A O 1
ATOM 767 N N . GLY A 1 105 ? 26.602 16.732 -26.802 1.00 34.03 105 GLY A N 1
ATOM 768 C CA . GLY A 1 105 ? 26.146 17.771 -25.869 1.00 34.03 105 GLY A CA 1
ATOM 769 C C . GLY A 1 105 ? 25.415 17.279 -24.616 1.00 34.03 105 GLY A C 1
ATOM 770 O O . GLY A 1 105 ? 24.217 17.050 -24.662 1.00 34.03 105 GLY A O 1
ATOM 771 N N . GLY A 1 106 ? 26.138 17.215 -23.489 1.00 33.81 106 GLY A N 1
ATOM 772 C CA . GLY A 1 106 ? 25.623 17.495 -22.137 1.00 33.81 106 GLY A CA 1
ATOM 773 C C . GLY A 1 106 ? 24.716 16.461 -21.459 1.00 33.81 106 GLY A C 1
ATOM 774 O O . GLY A 1 106 ? 23.497 16.562 -21.529 1.00 33.81 106 GLY A O 1
ATOM 775 N N . ILE A 1 107 ? 25.297 15.550 -20.670 1.00 40.16 107 ILE A N 1
ATOM 776 C CA . ILE A 1 107 ? 24.550 14.791 -19.654 1.00 40.16 107 ILE A CA 1
ATOM 777 C C . ILE A 1 107 ? 24.656 15.563 -18.336 1.00 40.16 107 ILE A C 1
ATOM 779 O O . ILE A 1 107 ? 25.719 15.598 -17.716 1.00 40.16 107 ILE A O 1
ATOM 783 N N . SER A 1 108 ? 23.564 16.193 -17.904 1.00 37.47 108 SER A N 1
ATOM 784 C CA . SER A 1 108 ? 23.450 16.729 -16.546 1.00 37.47 108 SER A CA 1
ATOM 785 C C . SER A 1 108 ? 23.457 15.573 -15.543 1.00 37.47 108 SER A C 1
ATOM 787 O O . SER A 1 108 ? 22.541 14.752 -15.506 1.00 37.47 108 SER A O 1
ATOM 789 N N . LEU A 1 109 ? 24.516 15.513 -14.734 1.00 35.34 109 LEU A N 1
ATOM 790 C CA . LEU A 1 109 ? 24.662 14.606 -13.597 1.00 35.34 109 LEU A CA 1
ATOM 791 C C . LEU A 1 109 ? 23.568 14.902 -12.555 1.00 35.34 109 LEU A C 1
ATOM 793 O O . LEU A 1 109 ? 23.632 15.905 -11.846 1.00 35.34 109 LEU A O 1
ATOM 797 N N . LEU A 1 110 ? 22.579 14.014 -12.420 1.00 37.03 110 LEU A N 1
ATOM 798 C CA . LEU A 1 110 ? 21.720 13.984 -11.236 1.00 37.03 110 LEU A CA 1
ATOM 799 C C . LEU A 1 110 ? 22.520 13.373 -10.078 1.00 37.03 110 LEU A C 1
ATOM 801 O O . LEU A 1 110 ? 22.838 12.183 -10.072 1.00 37.03 110 LEU A O 1
ATOM 805 N N . HIS A 1 111 ? 22.866 14.220 -9.110 1.00 31.00 111 HIS A N 1
ATOM 806 C CA . HIS A 1 111 ? 23.550 13.865 -7.871 1.00 31.00 111 HIS A CA 1
ATOM 807 C C . HIS A 1 111 ? 22.748 12.800 -7.101 1.00 31.00 111 HIS A C 1
ATOM 809 O O . HIS A 1 111 ? 21.69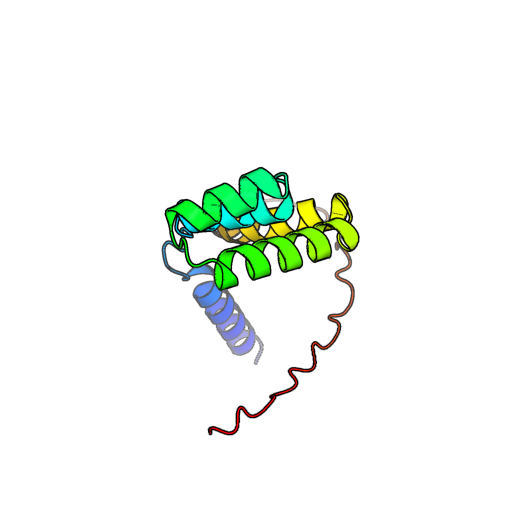6 13.081 -6.526 1.00 31.00 111 HIS A O 1
ATOM 815 N N . ARG A 1 112 ? 23.250 11.561 -7.070 1.00 39.75 112 ARG A N 1
ATOM 816 C CA . ARG A 1 112 ? 22.734 10.487 -6.213 1.00 39.75 112 ARG A CA 1
ATOM 817 C C . ARG A 1 112 ? 23.393 10.639 -4.839 1.00 39.75 112 ARG A C 1
ATOM 819 O O . ARG A 1 112 ? 24.603 10.472 -4.717 1.00 39.75 112 ARG A O 1
ATOM 826 N N . GLY A 1 113 ? 22.613 11.015 -3.826 1.00 35.19 113 GLY A N 1
ATOM 827 C CA . GLY A 1 113 ? 23.076 11.067 -2.435 1.00 35.19 113 GLY A CA 1
ATOM 828 C C . GLY A 1 113 ? 23.561 9.694 -1.937 1.00 35.19 113 GLY A C 1
ATOM 829 O O . GLY A 1 113 ? 23.156 8.666 -2.490 1.00 35.19 113 GLY A O 1
ATOM 830 N N . PRO A 1 114 ? 24.438 9.652 -0.918 1.00 36.47 114 PRO A N 1
ATOM 831 C CA . PRO A 1 114 ? 25.071 8.415 -0.477 1.00 36.47 114 PRO A CA 1
ATOM 832 C C . PRO A 1 114 ? 24.057 7.439 0.152 1.00 36.47 114 PRO A C 1
ATOM 834 O O . PRO A 1 114 ? 23.103 7.869 0.809 1.00 36.47 114 PRO A O 1
ATOM 837 N N . PRO A 1 115 ? 24.253 6.118 -0.017 1.00 36.09 115 PRO A N 1
ATOM 838 C CA . PRO A 1 115 ? 23.389 5.104 0.575 1.00 36.09 115 PRO A CA 1
ATOM 839 C C . PRO A 1 115 ? 23.532 5.099 2.104 1.00 36.09 115 PRO A C 1
ATOM 841 O O . PRO A 1 115 ? 24.637 5.009 2.635 1.00 36.09 115 PRO A O 1
ATOM 844 N N . ARG A 1 116 ? 22.406 5.168 2.825 1.00 37.69 116 ARG A N 1
ATOM 845 C CA . ARG A 1 116 ? 22.374 4.910 4.271 1.00 37.69 116 ARG A CA 1
ATOM 846 C C . ARG A 1 116 ? 22.418 3.401 4.510 1.00 37.69 116 ARG A C 1
ATOM 848 O O . ARG A 1 116 ? 21.584 2.669 3.983 1.00 37.69 116 ARG A O 1
ATOM 855 N N . GLU A 1 117 ? 23.387 2.950 5.304 1.00 35.41 117 GLU A N 1
ATOM 856 C CA . GLU A 1 117 ? 23.521 1.553 5.720 1.00 35.41 117 GLU A CA 1
ATOM 857 C C . GLU A 1 117 ? 22.280 1.072 6.485 1.00 35.41 117 GLU A C 1
ATOM 859 O O . GLU A 1 117 ? 21.976 1.534 7.586 1.00 35.41 117 GLU A O 1
ATOM 864 N N . PHE A 1 118 ? 21.585 0.082 5.928 1.00 31.00 118 PHE A N 1
ATOM 865 C CA . PHE A 1 118 ? 20.552 -0.665 6.633 1.00 31.00 118 PHE A CA 1
ATOM 866 C C . PHE A 1 118 ? 21.205 -1.834 7.385 1.00 31.00 118 PHE A C 1
ATOM 868 O O . PHE A 1 118 ? 21.436 -2.911 6.830 1.00 31.00 118 PHE A O 1
ATOM 875 N N . LYS A 1 119 ? 21.533 -1.627 8.667 1.00 36.00 119 LYS A N 1
ATOM 876 C CA . LYS A 1 119 ? 22.006 -2.697 9.560 1.00 36.00 119 LYS A CA 1
ATOM 877 C C . LYS A 1 119 ? 20.888 -3.718 9.789 1.00 36.00 119 LYS A C 1
ATOM 879 O O . LYS A 1 119 ? 19.974 -3.507 10.584 1.00 36.00 119 LYS A O 1
ATOM 884 N N . ARG A 1 120 ? 20.998 -4.864 9.116 1.00 34.84 120 ARG A N 1
ATOM 885 C CA . ARG A 1 120 ? 20.161 -6.051 9.323 1.00 34.84 120 ARG A CA 1
ATOM 886 C C . ARG A 1 120 ? 20.448 -6.642 10.714 1.00 34.84 120 ARG A C 1
ATOM 888 O O . ARG A 1 120 ? 21.398 -7.404 10.878 1.00 34.84 120 ARG A O 1
ATOM 895 N N . ARG A 1 121 ? 19.638 -6.313 11.726 1.00 33.75 121 ARG A N 1
ATOM 896 C CA . ARG A 1 121 ? 19.622 -7.066 12.993 1.00 33.75 121 ARG A CA 1
ATOM 897 C C . ARG A 1 121 ? 18.977 -8.430 12.738 1.00 33.75 121 ARG A C 1
ATOM 899 O O . ARG A 1 121 ? 17.784 -8.507 12.477 1.00 33.75 121 ARG A O 1
ATOM 906 N N . LYS A 1 122 ? 19.774 -9.502 12.800 1.00 35.69 122 LYS A N 1
ATOM 907 C CA . LYS A 1 122 ? 19.268 -10.871 12.959 1.00 35.69 122 LYS A CA 1
ATOM 908 C C . LYS A 1 122 ? 18.700 -10.987 14.374 1.00 35.69 122 LYS A C 1
ATOM 910 O O . LYS A 1 122 ? 19.473 -10.980 15.327 1.00 35.69 122 LYS A O 1
ATOM 915 N N . THR A 1 123 ? 17.386 -11.089 14.525 1.00 37.91 123 THR A N 1
ATOM 916 C CA . THR A 1 123 ? 16.792 -11.621 15.754 1.00 37.91 123 THR A CA 1
ATOM 917 C C . THR A 1 123 ? 16.576 -13.117 15.560 1.00 37.91 123 THR A C 1
ATOM 919 O O . THR A 1 123 ? 15.853 -13.567 14.675 1.00 37.91 123 THR A O 1
ATOM 922 N N . SER A 1 124 ? 17.320 -13.881 16.356 1.00 34.12 124 SER A N 1
ATOM 923 C CA . SER A 1 124 ? 17.216 -15.326 16.513 1.00 34.12 124 SER A CA 1
ATOM 924 C C . SER A 1 124 ? 15.850 -15.670 17.103 1.00 34.12 124 SER A C 1
ATOM 926 O O . SER A 1 124 ? 15.561 -15.271 18.228 1.00 34.12 124 SER A O 1
ATOM 928 N N . TRP A 1 125 ? 15.023 -16.411 16.370 1.00 33.75 125 TRP A N 1
ATOM 929 C CA . TRP A 1 125 ? 13.829 -17.038 16.928 1.00 33.75 125 TRP A CA 1
ATOM 930 C C . TRP A 1 125 ? 14.252 -18.333 17.631 1.00 33.75 125 TRP A C 1
ATOM 932 O O . TRP A 1 125 ? 14.593 -19.318 16.983 1.00 33.75 125 TRP A O 1
ATOM 942 N N . MET A 1 126 ? 14.298 -18.298 18.965 1.00 35.09 126 MET A N 1
ATOM 943 C CA . MET A 1 126 ? 14.348 -19.497 19.803 1.00 35.09 126 MET A CA 1
ATOM 944 C C . MET A 1 126 ? 12.945 -20.093 19.874 1.00 35.09 126 MET A C 1
ATOM 946 O O . MET A 1 126 ? 11.986 -19.389 20.187 1.00 35.09 126 MET A O 1
ATOM 950 N N . GLY A 1 127 ? 12.854 -21.386 19.571 1.00 38.19 127 GLY A N 1
ATOM 951 C CA . GLY A 1 127 ? 11.646 -22.174 19.743 1.00 38.19 127 GLY A CA 1
ATOM 952 C C . GLY A 1 127 ? 11.241 -22.330 21.207 1.00 38.19 127 GLY A C 1
ATOM 953 O O . GLY A 1 127 ? 12.079 -22.325 22.114 1.00 38.19 127 GLY A O 1
ATOM 954 N N . LYS A 1 128 ? 9.938 -22.508 21.390 1.00 35.16 128 LYS A N 1
ATOM 955 C CA . LYS A 1 128 ? 9.315 -23.294 22.449 1.00 35.16 128 LYS A CA 1
ATOM 956 C C . LYS A 1 128 ? 8.154 -24.050 21.827 1.00 35.16 128 LYS A C 1
ATOM 958 O O . LYS A 1 128 ? 7.488 -23.441 20.961 1.00 35.16 128 LYS A O 1
#

InterPro domains:
  IPR006178 Major allergen I polypeptide chain 1 [PR00827] (21-36)
  IPR006178 Major allergen I polypeptide chain 1 [PR00827] (36-51)
  IPR006178 Major allergen I polypeptide chain 1 [PR00827] (51-66)
  IPR006178 Major allergen I polypeptide chain 1 [PR00827] (66-78)
  IPR006178 Major allergen I polypeptide chain 1 [PTHR21226] (4-83)
  IPR016126 Secretoglobin [PF01099] (4-83)
  IPR016126 Secretoglobin [PS51311] (23-93)
  IPR016126 Secretoglobin [cd00633] (25-84)
  IPR035960 Secretoglobin superfamily [SSF48201] (24-84)
  IPR053723 Secretoglobin Domain-Containing [G3DSA:1.20.920.50] (10-91)

Nearest PDB structures (foldseek):
  1puo-assembly1_A  TM=7.422E-01  e=9.587E-05  Felis catus
  1puo-assembly2_B  TM=7.231E-01  e=1.498E-04  Felis catus
  5vyf-assembly2_C  TM=7.751E-01  e=5.118E-04  Felis catus
  1utg-assembly1_A  TM=8.879E-01  e=2.248E-01  Oryctolagus cuniculus

Solvent-accessible surface area (backbone atoms only — not comparable to full-atom values): 8159 Å² total; per-residue (Å²): 119,70,67,61,57,52,52,52,52,50,50,51,51,48,56,67,65,58,55,65,93,74,69,71,55,65,71,58,52,51,50,55,48,27,56,64,70,45,54,63,64,60,31,37,56,56,47,42,77,80,47,73,50,66,72,56,42,52,51,48,41,53,54,35,53,50,47,65,76,69,48,49,73,68,53,41,51,49,52,49,48,49,67,52,40,69,51,46,73,71,69,55,72,56,74,76,68,69,77,61,93,77,82,89,84,84,84,83,80,78,85,76,77,82,84,79,85,78,81,81,77,84,78,82,83,77,86,128

Radius of gyration: 21.11 Å; Cα contacts (8 Å, |Δi|>4): 43; chains: 1; bounding box: 55×41×58 Å

Foldseek 3Di:
DVVVVVVVVVVVVCVLLPPDQPPDDVLVLVLLLCLLPNDLVVNLVSVCVVPVDPVVSVVSSVSSVVNVVPDDPVRSVVVNCVVCVSVVSNVCPVVVVPPPDDDDDDDDDDDDDDDDDDPDDDDDDDDD

pLDDT: mean 70.08, std 25.47, range [31.0, 98.38]

Mean predicted aligned error: 16.98 Å

Secondary structure (DSSP, 8-state):
-HHHHHHHHHHHHHHHHT-------HHHHHHHHHHHHS-HHHHHHHHHTT---HHHHHHHHHHHHHHHHH--HHHHHHHHHHHHHHHHHHH-GGGGTTTS------------PPPPP-----------